Protein AF-A0A3D5YGV8-F1 (afdb_monomer)

Sequence (73 aa):
MKPATYIDNDGFRINRETTTGATSYNLRVSTGASFTTTLPEYSGKVIIDTKENLTGLQKETRYYYKLQAVNNA

pLDDT: mean 81.47, std 6.16, range [56.88, 89.62]

Solvent-accessible surface area (backbone atoms only — not comparable to full-atom values): 4306 Å² total; per-residue (Å²): 128,54,72,67,43,74,75,54,64,38,28,35,23,44,36,47,73,85,56,90,77,48,67,34,26,35,34,34,34,12,64,3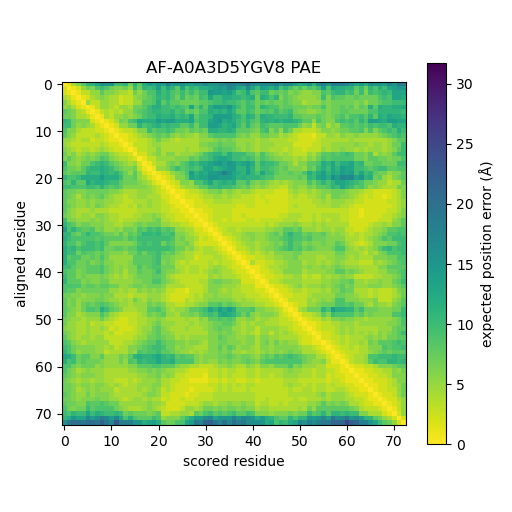4,93,81,56,79,54,48,41,78,89,29,65,56,35,78,41,70,66,48,63,48,80,44,68,85,45,64,62,99,59,66,72,39,75,48,77,42,76,36,57,80,126

Radius of gyration: 12.24 Å; Cα contacts (8 Å, |Δi|>4): 141; chains: 1; bounding box: 28×19×36 Å

Nearest PDB structures (foldseek):
  8peq-assembly1_A  TM=7.986E-01  e=1.692E-02  Homo sapiens
  5n47-assembly1_B  TM=7.478E-01  e=1.172E-01  Homo sapiens
  5n48-assembly1_B  TM=6.958E-01  e=1.987E-01  Homo sapiens
  4jeg-assembly1_B  TM=7.833E-01  e=4.018E-01  Homo sapiens
  2mnu-assembly1_A  TM=6.903E-01  e=5.387E-01  Homo sapiens

Mean predicted aligned error: 6.12 Å

Foldseek 3Di:
DDDWDPDDQFKIKDAADDDPQFQWKFKWKALDPVSPGTDPCRHGDIGRDRMDIDGRHHGPGDMDMDIDGHGPD

Secondary structure (DSSP, 8-state):
-PPPEEEETTEEEEE----TT--EEEEEEESSTTS-SEEEEEEEEEE-SSEEEEESPPTT---EEEEEEE---

Structure (mmCIF, N/CA/C/O backbone):
data_AF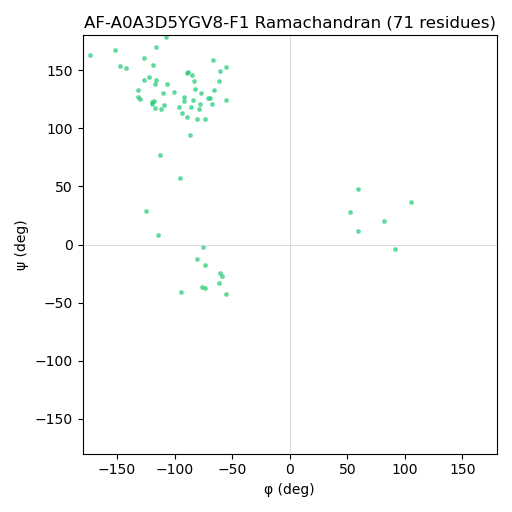-A0A3D5YGV8-F1
#
_entry.id   AF-A0A3D5YGV8-F1
#
loop_
_atom_site.group_PDB
_atom_site.id
_atom_site.type_symbol
_atom_site.label_atom_id
_atom_site.label_alt_id
_atom_site.label_comp_id
_atom_site.label_asym_id
_atom_site.labe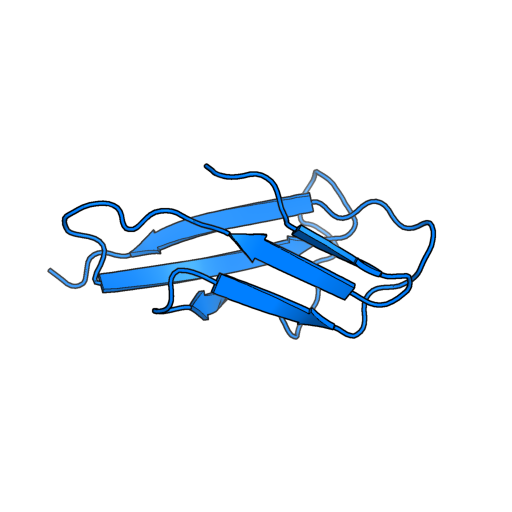l_entity_id
_atom_site.label_seq_id
_atom_site.pdbx_PDB_ins_code
_atom_site.Cartn_x
_atom_site.Cartn_y
_atom_site.Cartn_z
_atom_site.occupancy
_atom_site.B_iso_or_equiv
_atom_site.auth_seq_id
_atom_site.auth_comp_id
_atom_site.auth_asym_id
_atom_site.auth_atom_id
_atom_site.pdbx_PDB_model_num
ATOM 1 N N . MET A 1 1 ? -8.102 -10.817 5.364 1.00 56.88 1 MET A N 1
ATOM 2 C CA . MET A 1 1 ? -7.439 -10.177 4.196 1.00 56.88 1 MET A CA 1
ATOM 3 C C . MET A 1 1 ? -8.062 -10.758 2.945 1.00 56.88 1 MET A C 1
ATOM 5 O O . MET A 1 1 ? -8.090 -11.978 2.829 1.00 56.88 1 MET A O 1
ATOM 9 N N . LYS A 1 2 ? -8.587 -9.920 2.046 1.00 70.75 2 LYS A N 1
ATOM 10 C CA . LYS A 1 2 ? -9.106 -10.402 0.763 1.00 70.75 2 LYS A CA 1
ATOM 11 C C . LYS A 1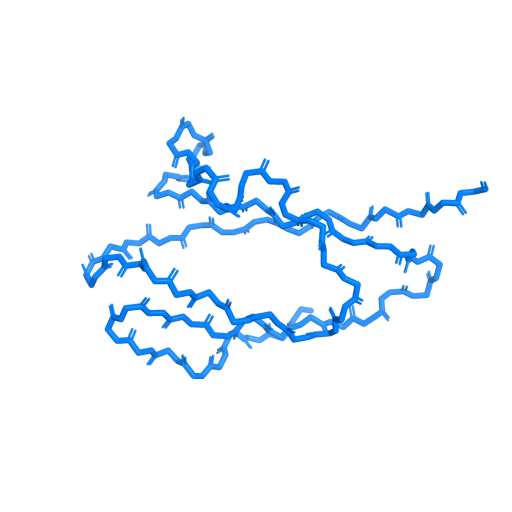 2 ? -7.978 -10.441 -0.270 1.00 70.75 2 LYS A C 1
ATOM 13 O O . LYS A 1 2 ? -7.049 -9.635 -0.173 1.00 70.75 2 LYS A O 1
ATOM 18 N N . PRO A 1 3 ? -8.027 -11.375 -1.232 1.00 74.50 3 PRO A N 1
ATOM 19 C CA . PRO A 1 3 ? -7.061 -11.390 -2.317 1.00 74.50 3 PRO A CA 1
ATOM 20 C C . PRO A 1 3 ? -7.149 -10.089 -3.124 1.00 74.50 3 PRO A C 1
ATOM 22 O O . PRO A 1 3 ? -8.217 -9.468 -3.235 1.00 74.50 3 PRO A O 1
ATOM 25 N N . ALA A 1 4 ? -6.014 -9.676 -3.685 1.00 77.56 4 ALA A N 1
ATOM 26 C CA . ALA A 1 4 ? -5.999 -8.613 -4.675 1.00 77.56 4 ALA A CA 1
ATOM 27 C C . ALA A 1 4 ? 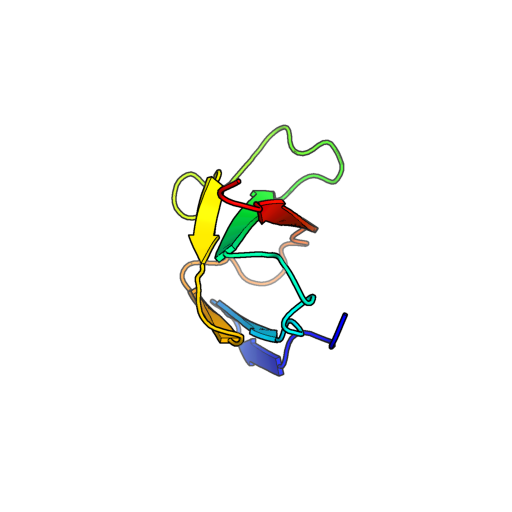-6.835 -9.037 -5.895 1.00 77.56 4 ALA A C 1
ATOM 29 O O . ALA A 1 4 ? -6.825 -10.196 -6.305 1.00 77.56 4 ALA A O 1
ATOM 30 N N . THR A 1 5 ? -7.588 -8.099 -6.453 1.00 80.62 5 THR A N 1
ATOM 31 C CA . THR A 1 5 ? -8.376 -8.271 -7.684 1.00 80.62 5 THR A CA 1
ATOM 32 C C . THR A 1 5 ? -7.841 -7.330 -8.752 1.00 80.62 5 THR A C 1
ATOM 34 O O . THR A 1 5 ? -7.092 -6.421 -8.417 1.00 80.62 5 THR A O 1
ATOM 37 N N . TYR A 1 6 ? -8.276 -7.459 -10.009 1.00 78.75 6 TYR A N 1
ATOM 38 C CA . TYR A 1 6 ? -7.852 -6.530 -11.068 1.00 78.75 6 TYR A CA 1
ATOM 39 C C . TYR A 1 6 ? -6.325 -6.517 -11.255 1.00 78.75 6 TYR A C 1
ATOM 41 O O . TYR A 1 6 ? -5.708 -5.461 -11.254 1.00 78.75 6 TYR A O 1
ATOM 49 N N . ILE A 1 7 ? -5.716 -7.702 -11.333 1.00 76.94 7 ILE A N 1
ATOM 50 C CA . ILE A 1 7 ? -4.280 -7.850 -11.587 1.00 76.94 7 ILE A CA 1
ATOM 51 C C . ILE A 1 7 ? -4.067 -7.698 -13.096 1.00 76.94 7 ILE A C 1
ATOM 53 O O . ILE A 1 7 ? -4.463 -8.575 -13.861 1.00 76.94 7 ILE A O 1
ATOM 57 N N . ASP A 1 8 ? -3.492 -6.573 -13.495 1.00 78.75 8 ASP A N 1
ATOM 58 C CA . ASP A 1 8 ? -3.081 -6.254 -14.859 1.00 78.75 8 ASP A CA 1
ATOM 59 C C . ASP A 1 8 ? -1.545 -6.306 -14.973 1.00 78.7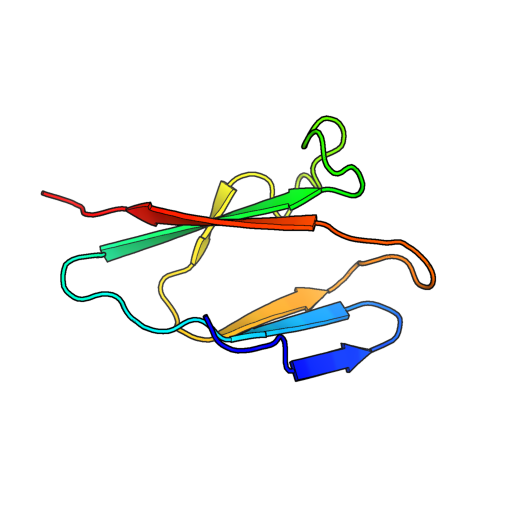5 8 ASP A C 1
ATOM 61 O O . ASP A 1 8 ? -0.845 -6.564 -13.989 1.00 78.75 8 ASP A O 1
ATOM 65 N N . ASN A 1 9 ? -1.001 -6.060 -16.165 1.00 73.31 9 ASN A N 1
ATOM 66 C CA . ASN A 1 9 ? 0.445 -6.055 -16.395 1.00 73.31 9 ASN A CA 1
ATOM 67 C C . ASN A 1 9 ? 1.163 -4.985 -15.568 1.00 73.31 9 ASN A C 1
ATOM 69 O O . ASN A 1 9 ? 2.288 -5.219 -15.127 1.00 73.31 9 ASN A O 1
ATOM 73 N N . ASP A 1 10 ? 0.499 -3.849 -15.341 1.00 78.75 10 ASP A N 1
ATOM 74 C CA . ASP A 1 10 ? 1.098 -2.676 -14.703 1.00 78.75 10 ASP A CA 1
ATOM 75 C C . ASP A 1 10 ? 0.490 -2.340 -13.333 1.00 78.75 10 ASP A C 1
ATOM 77 O O . ASP A 1 10 ? 0.763 -1.280 -12.757 1.00 78.75 10 ASP A O 1
ATOM 81 N N . GLY A 1 11 ? -0.364 -3.208 -12.787 1.00 79.88 11 GLY A N 1
ATOM 82 C CA . GLY A 1 11 ? -1.096 -2.873 -11.574 1.00 79.88 11 GLY A CA 1
ATOM 83 C C . GLY A 1 11 ? -1.923 -3.994 -10.967 1.00 79.88 11 GLY A C 1
ATOM 84 O O . GLY A 1 11 ? -2.235 -4.986 -11.609 1.00 79.88 11 GLY A O 1
ATOM 85 N N . PHE A 1 12 ? -2.315 -3.827 -9.708 1.00 84.75 12 PHE A N 1
ATOM 86 C CA . PHE A 1 12 ? -3.340 -4.659 -9.086 1.00 84.75 12 PHE A CA 1
ATOM 87 C C . PHE A 1 12 ? -4.151 -3.874 -8.068 1.00 84.75 12 PHE A C 1
ATOM 89 O O . PHE A 1 12 ? -3.662 -2.926 -7.455 1.00 84.75 12 PHE A O 1
ATOM 96 N N . ARG A 1 13 ? -5.398 -4.284 -7.835 1.00 86.88 13 ARG A N 1
ATOM 97 C CA . ARG A 1 13 ? -6.231 -3.689 -6.793 1.00 86.88 13 ARG A CA 1
ATOM 98 C C . ARG A 1 13 ? -6.181 -4.500 -5.512 1.00 86.88 13 ARG A C 1
ATOM 100 O O . ARG A 1 13 ? -6.644 -5.639 -5.465 1.00 86.88 13 ARG A O 1
ATOM 107 N N . ILE A 1 14 ? -5.696 -3.892 -4.439 1.00 84.25 14 ILE A N 1
ATOM 108 C CA . ILE A 1 14 ? -5.773 -4.480 -3.105 1.00 84.25 14 ILE A CA 1
ATOM 109 C C . ILE A 1 14 ? -7.191 -4.305 -2.578 1.00 84.25 14 ILE A C 1
ATOM 111 O O . ILE A 1 14 ? -7.726 -3.198 -2.574 1.00 84.25 14 ILE A O 1
ATOM 115 N N . ASN A 1 15 ? -7.774 -5.396 -2.083 1.00 84.31 15 ASN A N 1
ATOM 116 C CA . ASN A 1 15 ? -9.003 -5.351 -1.306 1.00 84.31 15 ASN A CA 1
ATOM 117 C C . ASN A 1 15 ? -8.666 -5.688 0.146 1.00 84.31 15 ASN A C 1
ATOM 119 O O . ASN A 1 15 ? -8.182 -6.779 0.453 1.00 84.31 15 ASN A O 1
ATOM 123 N N . ARG A 1 16 ? -8.940 -4.762 1.055 1.00 77.50 16 ARG A N 1
ATOM 124 C CA . ARG A 1 16 ? -8.788 -4.972 2.494 1.00 77.50 16 ARG A CA 1
ATOM 125 C C . ARG A 1 16 ? -10.125 -4.819 3.195 1.00 77.50 16 ARG A C 1
ATOM 127 O O . ARG A 1 16 ? -11.024 -4.131 2.727 1.00 77.50 16 ARG A O 1
ATOM 134 N N . GLU A 1 17 ? -10.240 -5.477 4.335 1.00 75.38 17 GLU A N 1
ATOM 135 C CA . GLU A 1 17 ? -11.399 -5.328 5.206 1.00 75.38 17 GLU A CA 1
ATOM 136 C C . GLU A 1 17 ? -11.140 -4.181 6.184 1.00 75.38 17 GLU A C 1
ATOM 138 O O . GLU A 1 17 ? -9.996 -3.887 6.552 1.00 75.38 17 GLU A O 1
ATOM 143 N N . THR A 1 18 ? -12.200 -3.473 6.555 1.00 70.50 18 THR A N 1
ATOM 144 C CA . THR A 1 18 ? -12.154 -2.499 7.641 1.00 70.50 18 THR A CA 1
ATOM 145 C C . THR A 1 18 ? -12.089 -3.248 8.966 1.00 70.50 18 THR A C 1
ATOM 147 O O . THR A 1 18 ? -13.074 -3.836 9.400 1.00 70.50 18 THR A O 1
ATOM 150 N N . THR A 1 19 ? -10.933 -3.232 9.619 1.00 77.50 19 THR A N 1
ATOM 151 C CA . THR A 1 19 ? -10.804 -3.603 11.029 1.00 77.50 19 THR A CA 1
ATOM 152 C C . THR A 1 19 ? -11.445 -2.525 11.893 1.00 77.50 19 THR A C 1
ATOM 154 O O . THR A 1 19 ? -11.092 -1.347 11.787 1.00 77.50 19 THR A O 1
ATOM 157 N N . THR A 1 20 ? -12.373 -2.928 12.756 1.00 73.31 20 THR A N 1
ATOM 158 C CA . THR A 1 20 ? -13.024 -2.056 13.738 1.00 73.31 20 THR A CA 1
ATOM 159 C C . THR A 1 20 ? -11.971 -1.375 14.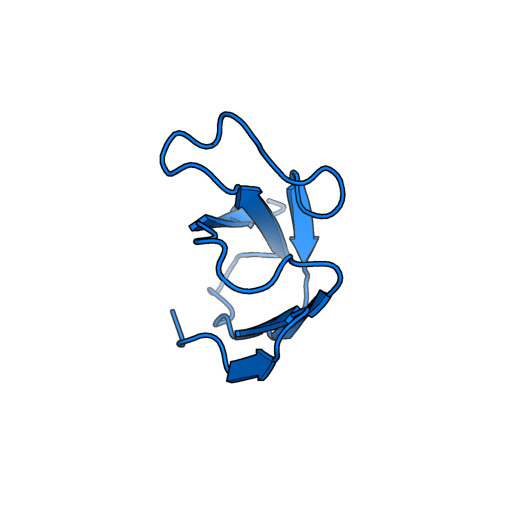615 1.00 73.31 20 THR A C 1
ATOM 161 O O . THR A 1 20 ? -11.130 -2.046 15.207 1.00 73.31 20 THR A O 1
ATOM 164 N N . GLY A 1 21 ? -11.991 -0.041 14.666 1.00 74.00 21 GLY A N 1
ATOM 165 C CA . GLY A 1 21 ? -11.016 0.766 15.409 1.00 74.00 21 GLY A CA 1
ATOM 166 C C . GLY A 1 21 ? -9.789 1.220 14.609 1.00 74.00 21 GLY A C 1
ATOM 167 O O . GLY A 1 21 ? -8.983 1.973 15.131 1.00 74.00 21 GLY A O 1
ATOM 168 N N . ALA A 1 22 ? -9.615 0.820 13.350 1.00 79.81 22 ALA A N 1
ATOM 169 C CA . ALA A 1 22 ? -8.534 1.351 12.520 1.00 79.81 22 ALA A CA 1
ATOM 170 C C . ALA A 1 22 ? -9.021 2.547 11.684 1.00 79.81 22 ALA A C 1
ATOM 172 O O . ALA A 1 22 ? -9.839 2.378 10.779 1.00 79.81 22 ALA A O 1
ATOM 173 N N . THR A 1 23 ? -8.499 3.738 11.976 1.00 83.75 23 THR A N 1
ATOM 174 C CA . THR A 1 23 ? -8.829 5.004 11.299 1.00 83.75 23 THR A CA 1
ATOM 175 C C . THR A 1 23 ? -8.207 5.084 9.905 1.00 83.75 23 THR A C 1
ATOM 177 O O . THR A 1 23 ? -8.819 5.597 8.971 1.00 83.75 23 THR A O 1
ATOM 180 N N . SER A 1 24 ? -6.991 4.566 9.741 1.00 86.19 24 SER A N 1
ATOM 181 C CA . SER A 1 24 ? -6.277 4.552 8.464 1.00 86.19 24 SER A CA 1
ATOM 182 C C . SER A 1 24 ? -5.311 3.374 8.388 1.00 86.19 24 SER A C 1
ATOM 184 O O . SER A 1 24 ? -5.103 2.661 9.368 1.00 86.19 24 SER A O 1
ATOM 186 N N . TYR A 1 25 ? -4.784 3.084 7.199 1.00 87.31 25 TYR A N 1
ATOM 187 C CA . TYR A 1 25 ? -3.875 1.960 6.996 1.00 87.31 25 TYR A CA 1
ATOM 188 C C . TYR A 1 25 ? -2.660 2.422 6.225 1.00 87.31 25 TYR A C 1
ATOM 190 O O . TYR A 1 25 ? -2.782 3.059 5.185 1.00 87.31 25 TYR A O 1
ATOM 198 N N . ASN A 1 26 ? -1.486 2.044 6.711 1.00 88.62 26 ASN A N 1
ATOM 199 C CA . ASN A 1 26 ? -0.238 2.267 6.010 1.00 88.62 26 ASN A CA 1
ATOM 200 C C . ASN A 1 26 ? 0.044 1.076 5.101 1.00 88.62 26 ASN A C 1
ATOM 202 O O . ASN A 1 26 ? 0.364 -0.022 5.568 1.00 88.62 26 ASN A O 1
ATOM 206 N N . LEU A 1 27 ? -0.072 1.307 3.797 1.00 87.81 27 LEU A N 1
ATOM 207 C CA . LEU A 1 27 ? 0.348 0.372 2.770 1.00 87.81 27 LEU A CA 1
ATOM 208 C C . LEU A 1 27 ? 1.841 0.556 2.502 1.00 87.81 27 LEU A C 1
ATOM 210 O O . LEU A 1 27 ? 2.296 1.654 2.164 1.00 87.81 27 LEU A O 1
ATOM 214 N N . ARG A 1 28 ? 2.599 -0.537 2.631 1.00 88.62 28 ARG A N 1
ATOM 215 C CA . ARG A 1 28 ? 3.986 -0.607 2.174 1.00 88.62 28 ARG A CA 1
ATOM 216 C C . ARG A 1 28 ? 4.169 -1.700 1.127 1.00 88.62 28 ARG A C 1
ATOM 218 O O . ARG A 1 28 ? 3.903 -2.857 1.441 1.00 88.62 28 ARG A O 1
ATOM 225 N N . VAL A 1 29 ? 4.652 -1.358 -0.068 1.00 87.81 29 VAL A N 1
ATOM 226 C CA . VAL A 1 29 ? 4.928 -2.325 -1.151 1.00 87.81 29 VAL A CA 1
ATOM 227 C C . VAL A 1 29 ? 6.411 -2.355 -1.503 1.00 87.81 29 VAL A C 1
ATOM 229 O O . VAL A 1 29 ? 7.070 -1.318 -1.554 1.00 87.81 29 VAL A O 1
ATOM 232 N N . SER A 1 30 ? 6.945 -3.554 -1.722 1.00 89.62 30 SER A N 1
ATOM 233 C CA . SER A 1 30 ? 8.345 -3.805 -2.058 1.00 89.62 30 SER A CA 1
ATOM 234 C C . SER A 1 30 ? 8.488 -4.926 -3.081 1.00 89.62 30 SER A C 1
ATOM 236 O O . SER A 1 30 ? 7.663 -5.830 -3.130 1.00 89.62 30 SER A O 1
ATOM 238 N N . THR A 1 31 ? 9.551 -4.892 -3.881 1.00 88.56 31 THR A N 1
ATOM 239 C CA . THR A 1 31 ? 9.933 -5.992 -4.788 1.00 88.56 31 THR A CA 1
ATOM 240 C C . THR A 1 31 ? 10.677 -7.125 -4.072 1.00 88.56 31 THR A C 1
ATOM 242 O O . THR A 1 31 ? 10.842 -8.211 -4.620 1.00 88.56 31 THR A O 1
ATOM 245 N N . GLY A 1 32 ? 11.122 -6.899 -2.833 1.00 85.94 32 GLY A N 1
ATOM 246 C CA . GLY A 1 32 ? 11.822 -7.887 -2.017 1.00 85.94 32 GLY A CA 1
ATOM 247 C C . GLY A 1 32 ? 11.030 -8.254 -0.767 1.00 85.94 32 GLY A C 1
ATOM 248 O O . GLY A 1 32 ? 10.458 -7.385 -0.110 1.00 85.94 32 GLY A O 1
ATOM 249 N N . ALA A 1 33 ? 11.060 -9.532 -0.383 1.00 83.38 33 ALA A N 1
ATOM 250 C CA . ALA A 1 33 ? 10.444 -10.006 0.860 1.00 83.38 33 ALA A CA 1
ATOM 251 C C . ALA A 1 33 ? 11.020 -9.309 2.109 1.00 83.38 33 ALA A C 1
ATOM 253 O O . ALA A 1 33 ? 10.326 -9.133 3.106 1.00 83.38 33 ALA A O 1
ATOM 254 N N . SER A 1 34 ? 12.274 -8.855 2.032 1.00 84.94 34 SER A N 1
ATOM 255 C CA . SER A 1 34 ? 12.951 -8.109 3.097 1.00 84.94 34 SER A CA 1
ATOM 256 C C . SER A 1 34 ? 12.497 -6.648 3.221 1.00 84.94 34 SER A C 1
ATOM 258 O O . SER A 1 34 ? 12.998 -5.938 4.087 1.00 84.94 34 SER A O 1
ATOM 260 N N . PHE A 1 35 ? 11.587 -6.169 2.360 1.00 81.94 35 PHE A N 1
ATOM 261 C CA . PHE A 1 35 ? 11.178 -4.759 2.283 1.00 81.94 35 PHE A CA 1
ATOM 262 C C . PHE A 1 35 ? 12.358 -3.775 2.144 1.00 81.94 35 PHE A C 1
ATOM 264 O O . PHE A 1 35 ? 12.263 -2.629 2.577 1.00 81.94 35 PHE A O 1
ATOM 271 N N . THR A 1 36 ? 13.467 -4.220 1.546 1.00 81.12 36 THR A N 1
ATOM 272 C CA . THR A 1 36 ? 14.679 -3.419 1.305 1.00 81.12 36 THR A CA 1
ATOM 273 C C . THR A 1 36 ? 14.507 -2.458 0.134 1.00 81.12 36 THR A C 1
ATOM 275 O O . THR A 1 36 ? 14.988 -1.331 0.184 1.00 81.12 36 THR A O 1
ATOM 278 N N . THR A 1 37 ? 13.787 -2.884 -0.906 1.00 83.88 37 THR A N 1
ATOM 279 C CA . THR A 1 37 ? 13.513 -2.088 -2.109 1.00 83.88 37 THR A CA 1
ATOM 280 C C . THR A 1 37 ? 12.027 -1.768 -2.163 1.00 83.88 37 THR A C 1
ATOM 282 O O . THR A 1 37 ?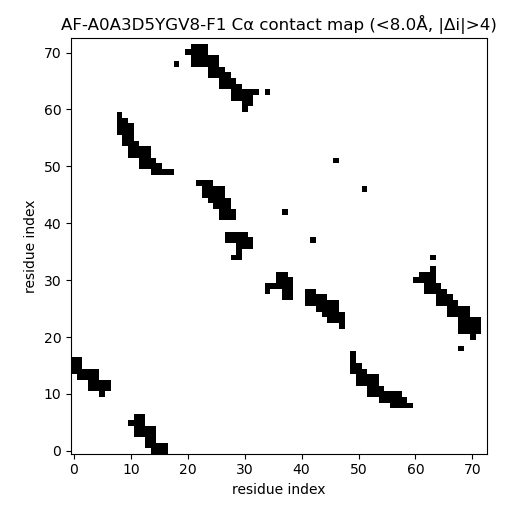 11.237 -2.446 -2.826 1.00 83.88 37 THR A O 1
ATOM 285 N N . THR A 1 38 ? 11.598 -0.808 -1.352 1.00 85.50 38 THR A N 1
ATOM 286 C CA . THR A 1 38 ? 10.202 -0.360 -1.313 1.00 85.50 38 THR A CA 1
ATOM 287 C C . THR A 1 38 ? 9.923 0.651 -2.409 1.00 85.50 38 THR A C 1
ATOM 289 O O . THR A 1 38 ? 10.750 1.518 -2.681 1.00 85.50 38 THR A O 1
ATOM 292 N N . LEU A 1 39 ? 8.744 0.557 -3.017 1.00 84.38 39 LEU A N 1
ATOM 293 C CA . LEU A 1 39 ? 8.300 1.535 -4.002 1.00 84.38 39 LEU A CA 1
ATOM 294 C C . LEU A 1 39 ? 8.022 2.865 -3.289 1.00 84.38 39 LEU A C 1
ATOM 296 O O . LEU A 1 39 ? 7.226 2.857 -2.348 1.00 84.38 39 LEU A O 1
ATOM 300 N N . PRO A 1 40 ? 8.620 3.993 -3.713 1.00 82.00 40 PRO A N 1
ATOM 301 C CA . PRO A 1 40 ? 8.420 5.290 -3.066 1.00 82.00 40 PRO A CA 1
ATOM 302 C C . PRO A 1 40 ? 6.942 5.685 -2.989 1.00 82.00 40 PRO A C 1
ATOM 304 O O . PRO A 1 40 ? 6.465 6.085 -1.930 1.00 82.00 40 PRO A O 1
ATOM 307 N N . GLU A 1 41 ? 6.199 5.458 -4.076 1.00 81.88 41 GLU A N 1
ATOM 308 C CA . GLU A 1 41 ? 4.755 5.728 -4.186 1.00 81.88 41 GLU A CA 1
ATOM 309 C C . GLU A 1 41 ? 3.909 4.942 -3.178 1.00 81.88 41 GLU A C 1
ATOM 311 O O . GLU A 1 41 ? 2.809 5.350 -2.806 1.00 81.88 41 GLU A O 1
ATOM 316 N N . TYR A 1 42 ? 4.439 3.813 -2.711 1.00 85.06 42 TYR A N 1
ATOM 317 C CA . TYR A 1 42 ? 3.783 2.917 -1.777 1.00 85.06 42 TYR A CA 1
ATOM 318 C C . TYR A 1 42 ? 4.650 2.678 -0.545 1.00 85.06 42 TYR A C 1
ATOM 320 O O . TYR A 1 42 ? 4.564 1.608 0.040 1.00 85.06 42 TYR A O 1
ATOM 328 N N . SER A 1 43 ? 5.510 3.612 -0.131 1.00 86.44 43 SER A N 1
ATOM 329 C CA . SER A 1 43 ? 6.380 3.444 1.041 1.00 86.44 43 SER A CA 1
ATOM 330 C C . SER A 1 43 ? 5.753 4.052 2.302 1.00 86.44 43 SER A C 1
ATOM 332 O O . SER A 1 43 ? 6.353 4.891 2.970 1.00 86.44 43 SER A O 1
ATOM 334 N N . GLY A 1 44 ? 4.545 3.606 2.660 1.00 82.44 44 GLY A N 1
ATOM 335 C CA . GLY A 1 44 ? 3.741 4.223 3.726 1.00 82.44 44 GLY A CA 1
ATOM 336 C C . GLY A 1 44 ? 2.580 5.051 3.184 1.00 82.44 44 GLY A C 1
ATOM 337 O O . GLY A 1 44 ? 2.250 6.097 3.733 1.00 82.44 44 GLY A O 1
ATOM 338 N N . LYS A 1 45 ? 1.968 4.587 2.092 1.00 86.25 45 LYS A N 1
ATOM 339 C CA . LYS A 1 45 ? 0.776 5.217 1.533 1.00 86.25 45 LYS A CA 1
ATOM 340 C C . LYS A 1 45 ? -0.375 5.035 2.516 1.00 86.25 45 LYS A C 1
ATOM 342 O O . LYS A 1 45 ? -0.721 3.900 2.851 1.00 86.25 45 LYS A O 1
ATOM 347 N N . VAL A 1 46 ? -0.946 6.142 2.979 1.00 86.50 46 VAL A N 1
ATOM 348 C CA . VAL A 1 46 ? -2.107 6.120 3.867 1.00 86.50 46 VAL A CA 1
ATOM 349 C C . VAL A 1 46 ? -3.345 5.865 3.022 1.00 86.50 46 VAL A C 1
ATOM 351 O O . VAL A 1 46 ? -3.702 6.668 2.165 1.00 86.50 46 VAL A O 1
ATOM 354 N N . ILE A 1 47 ? -4.002 4.743 3.275 1.00 85.06 47 ILE A N 1
ATOM 355 C CA . ILE A 1 47 ? -5.255 4.360 2.634 1.00 85.06 47 ILE A CA 1
ATOM 356 C C . ILE A 1 47 ? -6.349 4.247 3.682 1.00 85.06 47 ILE A C 1
ATOM 358 O O . ILE A 1 47 ? -6.243 3.508 4.665 1.00 85.06 47 ILE A O 1
ATOM 362 N N . ILE A 1 48 ? -7.409 5.010 3.460 1.00 81.00 48 ILE A N 1
ATOM 363 C CA . ILE A 1 48 ? -8.592 5.040 4.318 1.00 81.00 48 ILE A CA 1
ATOM 364 C C . ILE A 1 48 ? -9.630 4.064 3.754 1.00 81.00 48 ILE A C 1
ATOM 366 O O . ILE A 1 48 ? -10.205 3.274 4.503 1.00 81.00 48 ILE A O 1
ATOM 370 N N . ASP A 1 49 ? -9.775 4.043 2.427 1.00 79.56 49 ASP A N 1
ATOM 371 C CA . ASP A 1 49 ? -10.702 3.163 1.724 1.00 79.56 49 ASP A CA 1
ATOM 372 C C . ASP A 1 49 ? -10.314 1.674 1.851 1.00 79.56 49 ASP A C 1
ATOM 374 O O . ASP A 1 49 ? -9.180 1.276 2.142 1.00 79.56 49 ASP A O 1
ATOM 378 N N . THR A 1 50 ? -11.311 0.832 1.628 1.00 79.94 50 THR A N 1
ATOM 379 C CA . THR A 1 50 ? -11.242 -0.628 1.578 1.00 79.94 50 THR A CA 1
ATOM 380 C C . THR A 1 50 ? -10.571 -1.161 0.314 1.00 79.94 50 THR A C 1
ATOM 382 O O . THR A 1 50 ? -10.170 -2.327 0.274 1.00 79.94 50 THR A O 1
ATOM 385 N N . LYS A 1 51 ? -10.455 -0.334 -0.728 1.00 83.06 51 LYS A N 1
ATOM 386 C CA . LYS A 1 51 ? -9.945 -0.714 -2.047 1.00 83.06 51 LYS A CA 1
ATOM 387 C C . LYS A 1 51 ? -8.903 0.294 -2.500 1.00 83.06 51 LYS A C 1
ATOM 389 O O . LYS A 1 51 ? -9.200 1.479 -2.547 1.00 83.06 51 LYS A O 1
ATOM 394 N N . GLU A 1 52 ? -7.725 -0.192 -2.876 1.00 85.56 52 GLU A N 1
ATOM 395 C CA . GLU A 1 52 ? -6.645 0.651 -3.391 1.00 85.56 52 GLU A CA 1
ATOM 396 C C . GLU A 1 52 ? -6.099 0.077 -4.692 1.00 85.56 52 GLU A C 1
ATOM 398 O O . GLU A 1 52 ? -5.689 -1.086 -4.744 1.00 85.56 52 GLU A O 1
ATOM 403 N N . ASN A 1 53 ? -6.082 0.897 -5.737 1.00 85.12 53 ASN A N 1
ATOM 404 C CA . ASN A 1 53 ? -5.493 0.545 -7.018 1.00 85.12 53 ASN A CA 1
ATOM 405 C C . ASN A 1 53 ? -3.996 0.863 -6.983 1.00 85.12 53 ASN A C 1
ATOM 407 O O . ASN A 1 53 ? -3.611 2.021 -6.842 1.00 85.12 53 ASN A O 1
ATOM 411 N N . LEU A 1 54 ? -3.159 -0.162 -7.136 1.00 84.44 54 LEU A N 1
ATOM 412 C CA . LEU A 1 54 ? -1.749 0.028 -7.437 1.00 84.44 54 LEU A CA 1
ATOM 413 C C . LEU A 1 54 ? -1.559 0.014 -8.940 1.00 84.44 54 LEU A C 1
ATOM 415 O O . LEU A 1 54 ? -1.969 -0.931 -9.605 1.00 84.44 54 LEU A O 1
ATOM 419 N N . THR A 1 55 ? -0.921 1.055 -9.441 1.00 85.69 55 THR A N 1
ATOM 420 C CA . THR A 1 55 ? -0.506 1.232 -10.832 1.00 85.69 55 THR A CA 1
ATOM 421 C C . THR A 1 55 ? 0.987 1.557 -10.871 1.00 85.69 55 THR A C 1
ATOM 423 O O . THR A 1 55 ? 1.543 1.982 -9.855 1.00 85.69 55 THR A O 1
ATOM 426 N N . GLY A 1 56 ? 1.637 1.374 -12.021 1.00 80.38 56 GLY A N 1
ATOM 427 C CA . GLY A 1 56 ? 3.078 1.619 -12.175 1.00 80.38 56 GLY A CA 1
ATOM 428 C C . GLY A 1 56 ? 3.956 0.459 -11.693 1.00 80.38 56 GLY A C 1
ATOM 429 O O . GLY A 1 56 ? 5.130 0.648 -11.382 1.00 80.38 56 GLY A O 1
ATOM 430 N N . LEU A 1 57 ? 3.389 -0.744 -11.595 1.00 82.50 57 LEU A N 1
ATOM 431 C CA . LEU A 1 57 ? 4.133 -1.956 -11.272 1.00 82.50 57 LEU A CA 1
ATOM 432 C C . LEU A 1 57 ? 4.748 -2.541 -12.542 1.00 82.50 57 LEU A C 1
ATOM 434 O O . LEU A 1 57 ? 4.163 -2.464 -13.610 1.00 82.50 57 LEU A O 1
ATOM 438 N N . GLN A 1 58 ? 5.925 -3.144 -12.439 1.00 80.38 58 GLN A N 1
ATOM 439 C CA . GLN A 1 58 ? 6.529 -3.840 -13.566 1.00 80.38 58 GLN A CA 1
ATOM 440 C C . GLN A 1 58 ? 5.953 -5.248 -13.690 1.00 80.38 58 GLN A C 1
ATOM 442 O O . GLN A 1 58 ? 5.908 -6.011 -12.718 1.00 80.38 58 GLN A O 1
ATOM 447 N N . LYS A 1 59 ? 5.589 -5.623 -14.917 1.00 76.06 59 LYS A N 1
ATOM 448 C CA . LYS A 1 59 ? 5.224 -7.000 -15.256 1.00 76.06 59 LYS A CA 1
ATOM 449 C C . LYS A 1 59 ? 6.329 -7.991 -14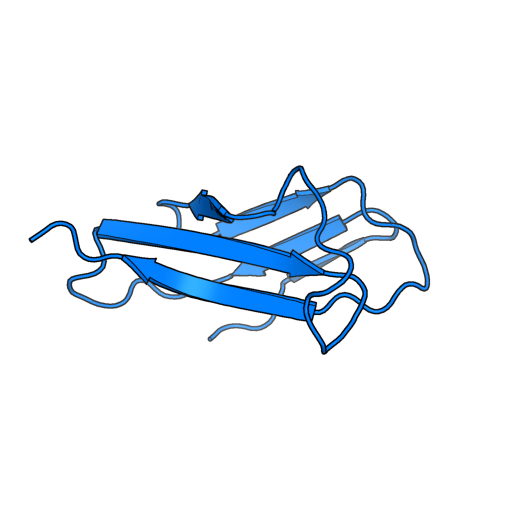.880 1.00 76.06 59 LYS A C 1
ATOM 451 O O . LYS A 1 59 ? 7.506 -7.639 -14.801 1.00 76.06 59 LYS A O 1
ATOM 456 N N . GLU A 1 60 ? 5.925 -9.233 -14.617 1.00 78.12 60 GLU A N 1
ATOM 457 C CA . GLU A 1 60 ? 6.812 -10.352 -14.242 1.00 78.12 60 GLU A CA 1
ATOM 458 C C . GLU A 1 60 ? 7.639 -10.134 -12.959 1.00 78.12 60 GLU A C 1
ATOM 460 O O . GLU A 1 60 ? 8.511 -10.935 -12.622 1.00 78.12 60 GLU A O 1
ATOM 465 N N . THR A 1 61 ? 7.330 -9.092 -12.184 1.00 81.25 61 THR A N 1
ATOM 466 C CA . THR A 1 61 ? 8.003 -8.801 -10.918 1.00 81.25 61 THR A CA 1
ATOM 467 C C . THR A 1 61 ? 7.149 -9.271 -9.747 1.00 81.25 61 THR A C 1
ATOM 469 O O . THR A 1 61 ? 5.957 -8.976 -9.655 1.00 81.25 61 THR A O 1
ATOM 472 N N . ARG A 1 62 ? 7.754 -10.010 -8.810 1.00 83.38 62 ARG A N 1
ATOM 473 C CA . ARG A 1 62 ? 7.070 -10.378 -7.564 1.00 83.38 62 ARG A CA 1
ATOM 474 C C . ARG A 1 62 ? 7.066 -9.189 -6.615 1.00 83.38 62 ARG A C 1
ATOM 476 O O . ARG A 1 62 ? 8.123 -8.723 -6.202 1.00 83.38 62 ARG A O 1
ATOM 483 N N . TYR A 1 63 ? 5.873 -8.753 -6.228 1.00 85.00 63 TYR A N 1
ATOM 484 C CA . TYR A 1 63 ? 5.683 -7.705 -5.234 1.00 85.00 63 TYR A CA 1
ATOM 485 C C . TYR A 1 63 ? 5.176 -8.282 -3.914 1.00 85.00 63 TYR A C 1
ATOM 487 O O . TYR A 1 63 ? 4.287 -9.130 -3.874 1.00 85.00 63 TYR A O 1
ATOM 495 N N . TYR A 1 64 ? 5.728 -7.768 -2.825 1.00 86.69 64 TYR A N 1
ATOM 496 C CA . TYR A 1 64 ? 5.330 -8.032 -1.454 1.00 86.69 64 TYR A CA 1
ATOM 497 C C . TYR A 1 64 ? 4.686 -6.772 -0.898 1.00 86.69 64 TYR A C 1
ATOM 499 O O . TYR A 1 64 ? 5.245 -5.680 -1.000 1.00 86.69 64 TYR A O 1
ATOM 507 N N . TYR A 1 65 ? 3.515 -6.914 -0.289 1.00 85.25 65 TYR A N 1
ATOM 508 C CA . TYR A 1 65 ? 2.828 -5.806 0.357 1.00 85.25 65 TYR A CA 1
ATOM 509 C C . TYR A 1 65 ? 2.573 -6.121 1.826 1.00 85.25 65 TYR A C 1
ATOM 511 O O . TYR A 1 65 ? 2.283 -7.258 2.199 1.00 85.25 65 TYR A O 1
ATOM 519 N N . LYS A 1 66 ? 2.663 -5.092 2.666 1.00 85.88 66 LYS A N 1
ATOM 520 C CA . LYS A 1 66 ? 2.221 -5.131 4.058 1.00 85.88 66 LYS A CA 1
ATOM 521 C C . LYS A 1 66 ? 1.260 -3.986 4.324 1.00 85.88 66 LYS A C 1
ATOM 523 O O . LYS A 1 66 ? 1.433 -2.877 3.823 1.00 85.88 66 LYS A O 1
ATOM 528 N N . LEU A 1 67 ? 0.251 -4.283 5.127 1.00 83.62 67 LEU A N 1
ATOM 529 C CA . LEU A 1 67 ? -0.775 -3.346 5.553 1.00 83.62 67 LEU A CA 1
ATOM 530 C C . LEU A 1 67 ? -0.712 -3.255 7.066 1.00 83.62 67 LEU A C 1
ATOM 532 O O . LEU A 1 67 ? -0.867 -4.266 7.749 1.00 83.62 67 LEU A O 1
ATOM 536 N N . GLN A 1 68 ? -0.487 -2.053 7.575 1.00 85.81 68 GLN A N 1
ATOM 537 C CA . GLN A 1 68 ? -0.497 -1.796 9.005 1.00 85.81 68 GLN A CA 1
ATOM 538 C C . GLN A 1 68 ? -1.698 -0.922 9.339 1.00 85.81 68 GLN A C 1
ATOM 540 O O . GLN A 1 68 ? -1.791 0.206 8.861 1.00 85.81 68 GLN A O 1
ATOM 545 N N . ALA A 1 69 ? -2.619 -1.462 10.134 1.00 84.62 69 ALA A N 1
ATOM 546 C CA . ALA A 1 69 ? -3.736 -0.702 10.671 1.00 84.62 69 ALA A CA 1
ATOM 547 C C . ALA A 1 69 ? -3.213 0.371 11.635 1.00 84.62 69 ALA A C 1
ATOM 549 O O . ALA A 1 69 ? -2.381 0.087 12.498 1.00 84.62 69 ALA A O 1
ATOM 550 N N . VAL A 1 70 ? -3.707 1.592 11.479 1.00 84.75 70 VAL A N 1
ATOM 551 C CA . VAL A 1 70 ? -3.418 2.739 12.333 1.00 84.75 70 VAL A CA 1
ATOM 552 C C . VAL A 1 70 ? -4.727 3.156 12.982 1.00 84.75 70 VAL A C 1
ATOM 554 O O . VAL A 1 70 ? -5.686 3.526 12.306 1.00 84.75 70 VAL A O 1
ATOM 557 N N . ASN A 1 71 ? -4.770 3.059 14.304 1.00 84.12 71 ASN A N 1
ATOM 558 C CA . ASN A 1 71 ? -5.828 3.638 15.116 1.00 84.12 71 ASN A CA 1
ATOM 559 C C . ASN A 1 71 ? -5.363 5.041 15.520 1.00 84.12 71 ASN A C 1
ATOM 561 O O . ASN A 1 71 ? -4.265 5.187 16.059 1.00 84.12 71 ASN A O 1
ATOM 565 N N . ASN A 1 72 ? -6.157 6.060 15.200 1.00 66.31 72 ASN A N 1
ATOM 566 C CA . ASN A 1 72 ? -5.969 7.386 15.768 1.00 66.31 72 ASN A CA 1
ATOM 567 C C . ASN A 1 72 ? -6.735 7.414 17.095 1.00 66.31 72 ASN A C 1
ATOM 569 O O . ASN A 1 72 ? -7.954 7.589 17.075 1.00 66.31 72 ASN A O 1
ATOM 573 N N . ALA A 1 73 ? -6.019 7.130 18.186 1.00 58.97 73 ALA A N 1
ATOM 574 C CA . ALA A 1 73 ? -6.558 7.121 19.543 1.00 58.97 73 ALA A CA 1
ATOM 575 C C . ALA A 1 73 ? -6.978 8.523 20.001 1.00 58.97 73 ALA A C 1
ATOM 577 O O . ALA A 1 73 ? -6.310 9.501 19.589 1.00 58.97 73 ALA A O 1
#